Protein AF-A0A2S5KJZ4-F1 (afdb_monomer_lite)

Sequence (163 aa):
MDFPRLHTASTARRSKRLGALLSGGLLAAGCTLVQADDGAAPQCQAQITTLMSLPVLDGTETFEPRLYHPSPDLVYAQYSVELGDTLLEVSIDPQNNTLTRWTLEAGEEEDVRHYQLSCDENGRFSGDGVEGMAVDGGLLLYEAKAGDDSIPDDLALFYSKDH

Foldseek 3Di:
DDDDDDDDDDDDDDDDDDDDDDDDDDPDPPDPPPPDDDDDDPQFDDDDDQLQVFWEDEAPDTDHPVVWAFDLPPDQFKWWYDQPQKIKIWGADPVQQKIKIWIDHVPDDIDIDIFRWGAHSRQWIDTVQKTKTHTVQFIWIQGCCPVDPSDDNRHIYTTGTDD

pLDDT: mean 75.54, std 19.79, range [36.47, 95.38]

Structure (mmCIF, N/CA/C/O backbone):
data_AF-A0A2S5KJZ4-F1
#
_entry.id   AF-A0A2S5KJZ4-F1
#
loop_
_atom_site.group_PDB
_atom_site.id
_atom_site.type_symbol
_atom_site.label_atom_id
_atom_site.label_alt_id
_atom_site.label_comp_id
_atom_site.label_asym_id
_atom_site.label_entity_id
_atom_site.label_seq_id
_atom_site.pdbx_PDB_ins_code
_atom_site.Cartn_x
_atom_site.Cartn_y
_atom_site.Cartn_z
_atom_site.occupancy
_atom_site.B_iso_or_equiv
_atom_site.auth_seq_id
_atom_site.auth_comp_id
_atom_site.auth_asym_id
_atom_site.auth_atom_id
_atom_site.pdbx_PDB_model_num
ATOM 1 N N . MET A 1 1 ? 11.221 43.835 -46.942 1.00 44.38 1 MET A N 1
ATOM 2 C CA . MET A 1 1 ? 11.881 44.323 -45.716 1.00 44.38 1 MET A CA 1
ATOM 3 C C . MET A 1 1 ? 13.161 43.532 -45.596 1.00 44.38 1 MET A C 1
ATOM 5 O O . MET A 1 1 ? 13.101 42.312 -45.589 1.00 44.38 1 MET A O 1
ATOM 9 N N . ASP A 1 2 ? 14.273 44.244 -45.686 1.00 50.19 2 ASP A N 1
ATOM 10 C CA . ASP A 1 2 ? 15.641 43.739 -45.803 1.00 50.19 2 ASP A CA 1
ATOM 11 C C . ASP A 1 2 ? 16.400 43.986 -44.486 1.00 50.19 2 ASP A C 1
ATOM 13 O O . ASP A 1 2 ? 15.914 44.775 -43.673 1.00 50.19 2 ASP A O 1
ATOM 17 N N . PHE A 1 3 ? 17.595 43.388 -44.361 1.00 37.03 3 PHE A N 1
ATOM 18 C CA . PHE A 1 3 ? 18.608 43.462 -43.277 1.00 37.03 3 PHE A CA 1
ATOM 19 C C . PHE A 1 3 ? 18.643 42.301 -42.241 1.00 37.03 3 PHE A C 1
ATOM 21 O O . PHE A 1 3 ? 17.612 41.724 -41.911 1.00 37.03 3 PHE A O 1
ATOM 28 N N . PRO A 1 4 ? 19.833 41.922 -41.707 1.00 53.84 4 PRO A N 1
ATOM 29 C CA . PRO A 1 4 ? 20.811 41.070 -42.398 1.00 53.84 4 PRO A CA 1
ATOM 30 C C . PRO A 1 4 ? 21.467 40.006 -41.473 1.00 53.84 4 PRO A C 1
ATOM 32 O O . PRO A 1 4 ? 21.292 39.982 -40.256 1.00 53.84 4 PRO A O 1
ATOM 35 N N . ARG A 1 5 ? 22.310 39.145 -42.061 1.00 52.03 5 ARG A N 1
ATOM 36 C CA . ARG A 1 5 ? 23.299 38.311 -41.351 1.00 52.03 5 ARG A CA 1
ATOM 37 C C . ARG A 1 5 ? 24.364 39.176 -40.664 1.00 52.03 5 ARG A C 1
ATOM 39 O O . ARG A 1 5 ? 24.844 40.131 -41.271 1.00 52.03 5 ARG A O 1
ATOM 46 N N . LEU A 1 6 ? 24.835 38.760 -39.486 1.00 47.19 6 LEU A N 1
ATOM 47 C CA . LEU A 1 6 ? 26.090 39.246 -38.903 1.00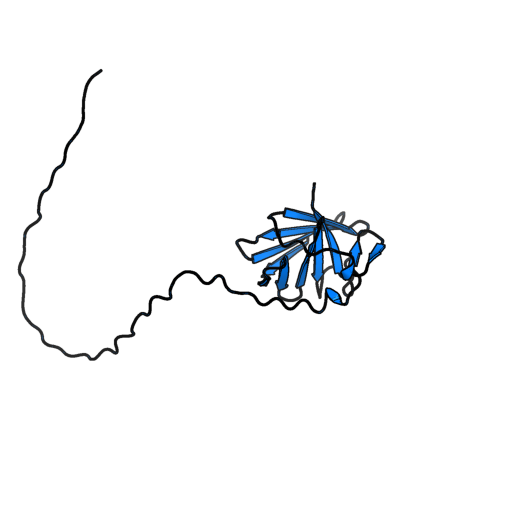 47.19 6 LEU A CA 1
ATOM 48 C C . LEU A 1 6 ? 27.047 38.094 -38.583 1.00 47.19 6 LEU A C 1
ATOM 50 O O . LEU A 1 6 ? 26.721 37.135 -37.890 1.00 47.19 6 LEU A O 1
ATOM 54 N N . HIS A 1 7 ? 28.235 38.242 -39.162 1.00 41.22 7 HIS A N 1
ATOM 55 C CA . HIS A 1 7 ? 29.440 37.449 -39.003 1.00 41.22 7 HIS A CA 1
ATOM 56 C C . HIS A 1 7 ? 30.204 37.823 -37.719 1.00 41.22 7 HIS A C 1
ATOM 58 O O . HIS A 1 7 ? 30.206 38.973 -37.295 1.00 41.22 7 HIS A O 1
ATOM 64 N N . THR A 1 8 ? 30.894 36.815 -37.180 1.00 50.47 8 THR A N 1
ATOM 65 C CA . THR A 1 8 ? 32.180 36.807 -36.451 1.00 50.47 8 THR A CA 1
ATOM 66 C C . THR A 1 8 ? 32.825 38.134 -36.023 1.00 50.47 8 THR A C 1
ATOM 68 O O . THR A 1 8 ? 33.144 38.971 -36.864 1.00 50.47 8 THR A O 1
ATOM 71 N N . ALA A 1 9 ? 33.280 38.192 -34.764 1.00 42.19 9 ALA A N 1
ATOM 72 C CA . ALA A 1 9 ? 34.480 38.945 -34.399 1.00 42.19 9 ALA A CA 1
ATOM 73 C C . ALA A 1 9 ? 35.262 38.264 -33.261 1.00 42.19 9 ALA A C 1
ATOM 75 O O . ALA A 1 9 ? 34.811 38.155 -32.125 1.00 42.19 9 ALA A O 1
ATOM 76 N N . SER A 1 10 ? 36.471 37.832 -33.616 1.00 45.41 10 SER A N 1
ATOM 77 C CA . SER A 1 10 ? 37.620 37.632 -32.736 1.00 45.41 10 SER A CA 1
ATOM 78 C C . SER A 1 10 ? 38.071 38.975 -32.151 1.00 45.41 10 SER A C 1
ATOM 80 O O . SER A 1 10 ? 38.047 39.978 -32.862 1.00 45.41 10 SER A O 1
ATOM 82 N N . THR A 1 11 ? 38.544 39.012 -30.901 1.00 44.31 11 THR A N 1
ATOM 83 C CA . THR A 1 11 ? 39.763 39.768 -30.553 1.00 44.31 11 THR A CA 1
ATOM 84 C C . THR A 1 11 ? 40.282 39.440 -29.155 1.00 44.31 11 THR A C 1
ATOM 86 O O . THR A 1 11 ? 39.554 39.330 -28.173 1.00 44.31 11 THR A O 1
ATOM 89 N N . ALA A 1 12 ? 41.603 39.303 -29.115 1.00 46.94 12 ALA A N 1
ATOM 90 C CA . ALA A 1 12 ? 42.453 39.030 -27.975 1.00 46.94 12 ALA A CA 1
ATOM 91 C C . ALA A 1 12 ? 42.358 40.068 -26.844 1.00 46.94 12 ALA A C 1
ATOM 93 O O . ALA A 1 12 ? 42.230 41.269 -27.087 1.00 46.94 12 ALA A O 1
ATOM 94 N N . ARG A 1 13 ? 42.611 39.619 -25.606 1.00 46.72 13 ARG A N 1
ATOM 95 C CA . ARG A 1 13 ? 43.180 40.477 -24.558 1.00 46.72 13 ARG A CA 1
ATOM 96 C C . ARG A 1 13 ? 44.565 39.993 -24.155 1.00 46.72 13 ARG A C 1
ATOM 98 O O . ARG A 1 13 ? 44.817 38.819 -23.918 1.00 46.72 13 ARG A O 1
ATOM 105 N N . ARG A 1 14 ? 45.457 40.974 -24.140 1.00 47.62 14 ARG A N 1
ATOM 106 C CA . ARG A 1 14 ? 46.887 40.932 -23.860 1.00 47.62 14 ARG A CA 1
ATOM 107 C C . ARG A 1 14 ? 47.111 41.364 -22.406 1.00 47.62 14 ARG A C 1
ATOM 109 O O . ARG A 1 14 ? 46.329 42.157 -21.888 1.00 47.62 14 ARG A O 1
ATOM 116 N N . SER A 1 15 ? 48.292 41.022 -21.882 1.00 40.19 15 SER A N 1
ATOM 117 C CA . SER A 1 15 ? 48.957 41.639 -20.714 1.00 40.19 15 SER A CA 1
ATOM 118 C C . SER A 1 15 ? 48.501 41.088 -19.349 1.00 40.19 15 SER A C 1
ATOM 120 O O . SER A 1 15 ? 47.314 40.949 -19.115 1.00 40.19 15 SER A O 1
ATOM 122 N N . LYS A 1 16 ? 49.364 40.748 -18.384 1.00 46.31 16 LYS A N 1
ATOM 123 C CA . LYS A 1 16 ? 50.721 41.216 -18.057 1.00 46.31 16 LYS A CA 1
ATOM 124 C C . LYS A 1 16 ? 51.534 40.086 -17.405 1.00 46.31 16 LYS A C 1
ATOM 126 O O . LYS A 1 16 ? 50.984 39.259 -16.691 1.00 46.31 16 LYS A O 1
ATOM 131 N N . ARG A 1 17 ? 52.857 40.116 -17.601 1.00 59.25 17 ARG A N 1
ATOM 132 C CA . ARG A 1 17 ? 53.841 39.390 -16.782 1.00 59.25 17 ARG A CA 1
ATOM 133 C C . ARG A 1 17 ? 54.050 40.127 -15.452 1.00 59.25 17 ARG A C 1
ATOM 135 O O . ARG A 1 17 ? 54.397 41.301 -15.482 1.00 59.25 17 ARG A O 1
ATOM 142 N N . LEU A 1 18 ? 53.891 39.424 -14.337 1.00 47.81 18 LEU A N 1
ATOM 143 C CA . LEU A 1 18 ? 54.393 39.682 -12.976 1.00 47.81 18 LEU A CA 1
ATOM 144 C C . LEU A 1 18 ? 54.156 38.352 -12.240 1.00 47.81 18 LEU A C 1
ATOM 146 O O . LEU A 1 18 ? 53.075 37.804 -12.373 1.00 47.81 18 LEU A O 1
ATOM 150 N N . GLY A 1 19 ? 55.050 37.718 -11.501 1.00 36.47 19 GLY A N 1
ATOM 151 C CA . GLY A 1 19 ? 56.401 37.985 -11.048 1.00 36.47 19 GLY A CA 1
ATOM 152 C C . GLY A 1 19 ? 56.787 36.796 -10.149 1.00 36.47 19 GLY A C 1
ATOM 153 O O . GLY A 1 19 ? 55.910 36.109 -9.643 1.00 36.47 19 GLY A O 1
ATOM 154 N N . ALA A 1 20 ? 58.092 36.558 -10.028 1.00 41.31 20 ALA A N 1
ATOM 155 C CA . ALA A 1 20 ? 58.794 35.869 -8.940 1.00 41.31 20 ALA A CA 1
ATOM 156 C C . ALA A 1 20 ? 58.189 34.592 -8.303 1.00 41.31 20 ALA A C 1
ATOM 158 O O . ALA A 1 20 ? 57.236 34.626 -7.535 1.00 41.31 20 ALA A O 1
ATOM 159 N N . LEU A 1 21 ? 58.894 33.480 -8.554 1.00 50.53 21 LEU A N 1
ATOM 160 C CA . LEU A 1 21 ? 59.491 32.586 -7.548 1.00 50.53 21 LEU A CA 1
ATOM 161 C C . LEU A 1 21 ? 58.983 32.751 -6.111 1.00 50.53 21 LEU A C 1
ATOM 163 O O . LEU A 1 21 ? 59.282 33.762 -5.488 1.00 50.53 21 LEU A O 1
ATOM 167 N N . LEU A 1 22 ? 58.419 31.678 -5.556 1.00 42.28 22 LEU A N 1
ATOM 168 C CA . LEU A 1 22 ? 58.726 31.226 -4.200 1.00 42.28 22 LEU A CA 1
ATOM 169 C C . LEU A 1 22 ? 58.501 29.714 -4.132 1.00 42.28 22 LEU A C 1
ATOM 171 O O . LEU A 1 22 ? 57.382 29.211 -4.080 1.00 42.28 22 LEU A O 1
ATOM 175 N N . SER A 1 23 ? 59.621 29.001 -4.174 1.00 51.81 23 SER A N 1
ATOM 176 C CA . SER A 1 23 ? 59.761 27.622 -3.741 1.00 51.81 23 SER A CA 1
ATOM 177 C C . SER A 1 23 ? 59.392 27.557 -2.258 1.00 51.81 23 SER A C 1
ATOM 179 O O . SER A 1 23 ? 60.117 28.081 -1.415 1.00 51.81 23 SER A O 1
ATOM 181 N N . GLY A 1 24 ? 58.257 26.947 -1.941 1.00 37.41 24 GLY A N 1
ATOM 182 C CA . GLY A 1 24 ? 57.793 26.745 -0.575 1.00 37.41 24 GLY A CA 1
ATOM 183 C C . GLY A 1 24 ? 57.040 25.431 -0.523 1.00 37.41 24 GLY A C 1
ATOM 184 O O . GLY A 1 24 ? 55.981 25.300 -1.127 1.00 37.41 24 GLY A O 1
ATOM 185 N N . GLY A 1 25 ? 57.647 24.435 0.116 1.00 40.19 25 GLY A N 1
ATOM 186 C CA . GLY A 1 25 ? 57.074 23.108 0.236 1.00 40.19 25 GLY A CA 1
ATOM 187 C C . GLY A 1 25 ? 55.766 23.111 1.019 1.00 40.19 25 GLY A C 1
ATOM 188 O O . GLY A 1 25 ? 55.615 23.828 2.001 1.00 40.19 25 GLY A O 1
ATOM 189 N N . LEU A 1 26 ? 54.865 22.231 0.607 1.00 40.94 26 LEU A N 1
ATOM 190 C CA . LEU A 1 26 ? 54.018 21.469 1.508 1.00 40.94 26 LEU A CA 1
ATOM 191 C C . LEU A 1 26 ? 53.595 20.225 0.725 1.00 40.94 26 LEU A C 1
ATOM 193 O O . LEU A 1 26 ? 52.887 20.325 -0.275 1.00 40.94 26 LEU A O 1
ATOM 197 N N . LEU A 1 27 ? 54.074 19.055 1.148 1.00 45.12 27 LEU A N 1
ATOM 198 C CA . LEU A 1 27 ? 53.504 17.767 0.758 1.00 45.12 27 LEU A CA 1
ATOM 199 C C . LEU A 1 27 ? 52.107 17.691 1.387 1.00 45.12 27 LEU A C 1
ATOM 201 O O . LEU A 1 27 ? 51.909 17.063 2.422 1.00 45.12 27 LEU A O 1
ATOM 205 N N . ALA A 1 28 ? 51.150 18.409 0.805 1.00 41.69 28 ALA A N 1
ATOM 206 C CA . ALA A 1 28 ? 49.747 18.168 1.062 1.00 41.69 28 ALA A CA 1
ATOM 207 C C . ALA A 1 28 ? 49.406 16.869 0.336 1.00 41.69 28 ALA A C 1
ATOM 209 O O . ALA A 1 28 ? 49.540 16.779 -0.885 1.00 41.69 28 ALA A O 1
ATOM 210 N N . ALA A 1 29 ? 49.041 15.857 1.120 1.00 52.38 29 ALA A N 1
ATOM 211 C CA . ALA A 1 29 ? 48.446 14.622 0.654 1.00 52.38 29 ALA A CA 1
ATOM 212 C C . ALA A 1 29 ? 47.335 14.959 -0.349 1.00 52.38 29 ALA A C 1
ATOM 214 O O . ALA A 1 29 ? 46.260 15.429 0.021 1.00 52.38 29 ALA A O 1
ATOM 215 N N . GLY A 1 30 ? 47.638 14.789 -1.635 1.00 36.59 30 GLY A N 1
ATOM 216 C CA . GLY A 1 30 ? 46.660 14.922 -2.695 1.00 36.59 30 GLY A CA 1
ATOM 217 C C . GLY A 1 30 ? 45.711 13.743 -2.589 1.00 36.59 30 GLY A C 1
ATOM 218 O O . GLY A 1 30 ? 46.031 12.656 -3.065 1.00 36.59 30 GLY A O 1
ATOM 219 N N . CYS A 1 31 ? 44.562 13.957 -1.947 1.00 40.62 31 CYS A N 1
ATOM 220 C CA . CYS A 1 31 ? 43.391 13.123 -2.153 1.00 40.62 31 CYS A CA 1
ATOM 221 C C . CYS A 1 31 ? 43.151 13.045 -3.661 1.00 40.62 31 CYS A C 1
ATOM 223 O O . CYS A 1 31 ? 42.862 14.047 -4.316 1.00 40.62 31 CYS A O 1
ATOM 225 N N . THR A 1 32 ? 43.315 11.854 -4.218 1.00 46.22 32 THR A N 1
ATOM 226 C CA . THR A 1 32 ? 42.831 11.534 -5.552 1.00 46.22 32 THR A CA 1
ATOM 227 C C . THR A 1 32 ? 41.309 11.588 -5.470 1.00 46.22 32 THR A C 1
ATOM 229 O O . THR A 1 32 ? 40.682 10.723 -4.866 1.00 46.22 32 THR A O 1
ATOM 232 N N . LEU A 1 33 ? 40.715 12.650 -6.017 1.00 44.59 33 LEU A N 1
ATOM 233 C CA . LEU A 1 33 ? 39.296 12.678 -6.352 1.00 44.59 33 LEU A CA 1
ATOM 234 C C . LEU A 1 33 ? 39.082 11.613 -7.429 1.00 44.59 33 LEU A C 1
ATOM 236 O O . LEU A 1 33 ? 39.318 11.852 -8.611 1.00 44.59 33 LEU A O 1
ATOM 240 N N . VAL A 1 34 ? 38.701 10.414 -6.999 1.00 48.03 34 VAL A N 1
ATOM 241 C CA . VAL A 1 34 ? 38.093 9.430 -7.887 1.00 48.03 34 VAL A CA 1
ATOM 242 C C . VAL A 1 34 ? 36.721 10.003 -8.225 1.00 48.03 34 VAL A C 1
ATOM 244 O O . VAL A 1 34 ? 35.858 10.094 -7.354 1.00 48.03 34 VAL A O 1
ATOM 247 N N . GLN A 1 35 ? 36.547 10.471 -9.465 1.00 44.69 35 GLN A N 1
ATOM 248 C CA . GLN A 1 35 ? 35.212 10.646 -10.028 1.00 44.69 35 GLN A CA 1
ATOM 249 C C . GLN A 1 35 ? 34.518 9.289 -9.914 1.00 44.69 35 GLN A C 1
ATOM 251 O O . GLN A 1 35 ? 34.962 8.321 -10.529 1.00 44.69 35 GLN A O 1
ATOM 256 N N . ALA A 1 36 ? 33.493 9.216 -9.066 1.00 48.62 36 ALA A N 1
ATOM 257 C CA . ALA A 1 36 ? 32.562 8.107 -9.087 1.00 48.62 36 ALA A CA 1
ATOM 258 C C . ALA A 1 36 ? 31.877 8.134 -10.455 1.00 48.62 36 ALA A C 1
ATOM 260 O O . ALA A 1 36 ? 31.308 9.154 -10.844 1.00 48.62 36 ALA A O 1
ATOM 261 N N . ASP A 1 37 ? 32.063 7.043 -11.186 1.00 46.75 37 ASP A N 1
ATOM 262 C CA . ASP A 1 37 ? 31.465 6.780 -12.483 1.00 46.75 37 ASP A CA 1
ATOM 263 C C . ASP A 1 37 ? 29.936 6.834 -12.366 1.00 46.75 37 ASP A C 1
ATOM 265 O O . ASP A 1 37 ? 29.353 6.347 -11.390 1.00 46.75 37 ASP A O 1
ATOM 269 N N . ASP A 1 38 ? 29.312 7.454 -13.361 1.00 54.44 38 ASP A N 1
ATOM 270 C CA . ASP A 1 38 ? 27.869 7.483 -13.542 1.00 54.44 38 ASP A CA 1
ATOM 271 C C . ASP A 1 38 ? 27.344 6.056 -13.783 1.00 54.44 38 ASP A C 1
ATOM 273 O O . ASP A 1 38 ? 27.920 5.283 -14.548 1.00 54.44 38 ASP A O 1
ATOM 277 N N . GLY A 1 39 ? 26.174 5.735 -13.222 1.00 50.19 39 GLY A N 1
ATOM 278 C CA . GLY A 1 39 ? 25.264 4.805 -13.902 1.00 50.19 39 GLY A CA 1
ATOM 279 C C . GLY A 1 39 ? 25.045 3.415 -13.308 1.00 50.19 39 GLY A C 1
ATOM 280 O O . GLY A 1 39 ? 24.654 2.516 -14.049 1.00 50.19 39 GLY A O 1
ATOM 281 N N . ALA A 1 40 ? 25.189 3.217 -11.999 1.00 48.66 40 ALA A N 1
ATOM 282 C CA . ALA A 1 40 ? 24.493 2.112 -11.339 1.00 48.66 40 ALA A CA 1
ATOM 283 C C . ALA A 1 40 ? 23.269 2.673 -10.610 1.00 48.66 40 ALA A C 1
ATOM 285 O O . ALA A 1 40 ? 23.406 3.292 -9.554 1.00 48.66 40 ALA A O 1
ATOM 286 N N . ALA A 1 41 ? 22.072 2.470 -11.174 1.00 47.09 41 ALA A N 1
ATOM 287 C CA . ALA A 1 41 ? 20.853 2.562 -10.376 1.00 47.09 41 ALA A CA 1
ATOM 288 C C . ALA A 1 41 ? 21.056 1.666 -9.141 1.00 47.09 41 ALA A C 1
ATOM 290 O O . ALA A 1 41 ? 21.565 0.550 -9.309 1.00 47.09 41 ALA A O 1
ATOM 291 N N . PRO A 1 42 ? 20.753 2.132 -7.916 1.00 43.97 42 PRO A N 1
ATOM 292 C CA . PRO A 1 42 ? 20.868 1.283 -6.742 1.00 43.97 42 PRO A CA 1
ATOM 293 C C . PRO A 1 42 ? 20.053 0.013 -6.998 1.00 43.97 42 PRO A C 1
ATOM 295 O O . PRO A 1 42 ? 18.836 0.065 -7.149 1.00 43.97 42 PRO A O 1
ATOM 298 N N . GLN A 1 43 ? 20.742 -1.124 -7.115 1.00 46.88 43 GLN A N 1
ATOM 299 C CA . GLN A 1 43 ? 20.099 -2.429 -7.167 1.00 46.88 43 GLN A CA 1
ATOM 300 C C . GLN A 1 43 ? 19.580 -2.715 -5.762 1.00 46.88 43 GLN A C 1
ATOM 302 O O . GLN A 1 43 ? 20.290 -3.225 -4.895 1.00 46.88 43 GLN A O 1
ATOM 307 N N . CYS A 1 44 ? 18.350 -2.281 -5.531 1.00 43.41 44 CYS A N 1
ATOM 308 C CA . CYS A 1 44 ? 17.583 -2.548 -4.334 1.00 43.41 44 CYS A CA 1
ATOM 309 C C . CYS A 1 44 ? 17.235 -4.045 -4.299 1.00 43.41 44 CYS A C 1
ATOM 311 O O . CYS A 1 44 ? 16.614 -4.585 -5.209 1.00 43.41 44 CYS A O 1
ATOM 313 N N . GLN A 1 45 ? 17.675 -4.740 -3.251 1.00 55.75 45 GLN A N 1
ATOM 314 C CA . GLN A 1 45 ? 17.287 -6.125 -2.991 1.00 55.75 45 GLN A CA 1
ATOM 315 C C . GLN A 1 45 ? 16.053 -6.111 -2.087 1.00 55.75 45 GLN A C 1
ATOM 317 O O . GLN A 1 45 ? 16.188 -6.008 -0.869 1.00 55.75 45 GLN A O 1
ATOM 322 N N . ALA A 1 46 ? 14.855 -6.187 -2.667 1.00 63.69 46 ALA A N 1
ATOM 323 C CA . ALA A 1 46 ? 13.635 -6.372 -1.888 1.00 63.69 46 ALA A CA 1
ATOM 324 C C . ALA A 1 46 ? 13.488 -7.855 -1.502 1.00 63.69 46 ALA A C 1
ATOM 326 O O . ALA A 1 46 ? 13.531 -8.742 -2.355 1.00 63.69 46 ALA A O 1
ATOM 327 N N . GLN A 1 47 ? 13.307 -8.140 -0.212 1.00 66.06 47 GLN A N 1
ATOM 328 C CA . GLN A 1 47 ? 12.905 -9.465 0.263 1.00 66.06 47 GLN A CA 1
ATOM 329 C C . GLN A 1 47 ? 11.462 -9.383 0.745 1.00 66.06 47 GLN A C 1
ATOM 331 O O . GLN A 1 47 ? 11.200 -8.919 1.847 1.00 66.06 47 GLN A O 1
ATOM 336 N N . ILE A 1 48 ? 10.528 -9.842 -0.086 1.00 70.38 48 ILE A N 1
ATOM 337 C CA . ILE A 1 48 ? 9.117 -9.934 0.293 1.00 70.38 48 ILE A CA 1
ATOM 338 C C . ILE A 1 48 ? 8.877 -11.294 0.933 1.00 70.38 48 ILE A C 1
ATOM 340 O O . ILE A 1 48 ? 8.775 -12.308 0.233 1.00 70.38 48 ILE A O 1
ATOM 344 N N . THR A 1 49 ? 8.816 -11.320 2.260 1.00 78.69 49 THR A N 1
ATOM 345 C CA . THR A 1 49 ? 8.591 -12.559 3.019 1.00 78.69 49 THR A CA 1
ATOM 346 C C . THR A 1 49 ? 7.236 -12.561 3.700 1.00 78.69 49 THR A C 1
ATOM 348 O O . THR A 1 49 ? 6.549 -13.583 3.660 1.00 78.69 49 THR A O 1
ATOM 351 N N . THR A 1 50 ? 6.816 -11.419 4.239 1.00 83.62 50 THR A N 1
ATOM 352 C CA . THR A 1 50 ? 5.584 -11.304 5.014 1.00 83.62 50 THR A CA 1
ATOM 353 C C . THR A 1 50 ? 4.373 -11.321 4.094 1.00 83.62 50 THR A C 1
ATOM 355 O O . THR A 1 50 ? 3.498 -12.172 4.261 1.00 83.62 50 THR A O 1
ATOM 358 N N . LEU A 1 51 ? 4.376 -10.494 3.041 1.00 85.00 51 LEU A N 1
ATOM 359 C CA . LEU A 1 51 ? 3.264 -10.400 2.082 1.00 85.00 51 LEU A CA 1
ATOM 360 C C . LEU A 1 51 ? 2.903 -11.763 1.469 1.00 85.00 51 LEU A C 1
ATOM 362 O O . LEU A 1 51 ? 1.738 -12.087 1.295 1.00 85.00 51 LEU A O 1
ATOM 366 N N . MET A 1 52 ? 3.907 -12.596 1.172 1.00 85.44 52 MET A N 1
ATOM 367 C CA . MET A 1 52 ? 3.702 -13.913 0.552 1.00 85.44 52 MET A CA 1
ATOM 368 C C . MET A 1 52 ? 3.142 -14.971 1.515 1.00 85.44 52 MET A C 1
ATOM 370 O O . MET A 1 52 ? 2.808 -16.075 1.076 1.00 85.44 52 MET A O 1
ATOM 374 N N . SER A 1 53 ? 3.097 -14.665 2.813 1.00 87.38 53 SER A N 1
ATOM 375 C CA . SER A 1 53 ? 2.647 -15.568 3.876 1.00 87.38 53 SER A CA 1
ATOM 376 C C . SER A 1 53 ? 1.281 -15.206 4.458 1.00 87.38 53 SER A C 1
ATOM 378 O O . SER A 1 53 ? 0.689 -16.039 5.144 1.00 87.38 53 SER A O 1
ATOM 380 N N . LEU A 1 54 ? 0.782 -14.002 4.174 1.00 88.88 54 LEU A N 1
ATOM 381 C CA . LEU A 1 54 ? -0.488 -13.498 4.686 1.00 88.88 54 LEU A CA 1
ATOM 382 C C . LEU A 1 54 ? -1.612 -13.675 3.659 1.00 88.88 54 LEU A C 1
ATOM 384 O O . LEU A 1 54 ? -1.341 -13.683 2.459 1.00 88.88 54 LEU A O 1
ATOM 388 N N . PRO A 1 55 ? -2.876 -13.805 4.093 1.00 90.62 55 PRO A N 1
ATOM 389 C CA . PRO A 1 55 ? -4.008 -13.660 3.190 1.00 90.62 55 PRO A CA 1
ATOM 390 C C . PRO A 1 55 ? -4.075 -12.229 2.643 1.00 90.62 55 PRO A C 1
ATOM 392 O O . PRO A 1 55 ? -3.708 -11.273 3.328 1.00 90.62 55 PRO A O 1
ATOM 395 N N . VAL A 1 56 ? -4.594 -12.095 1.427 1.00 92.44 56 VAL A N 1
ATOM 396 C CA . VAL A 1 56 ? -4.925 -10.812 0.802 1.00 92.44 56 VAL A CA 1
ATOM 397 C C . VAL A 1 56 ? -6.418 -10.572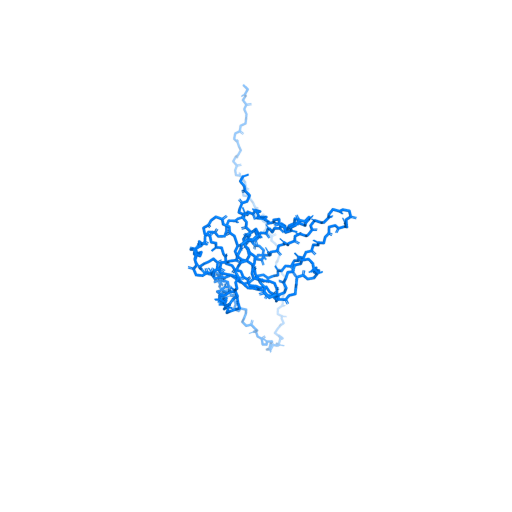 0.953 1.00 92.44 56 VAL A C 1
ATOM 399 O O . VAL A 1 56 ? -7.200 -11.422 0.542 1.00 92.44 56 VAL A O 1
ATOM 402 N N . LEU A 1 57 ? -6.816 -9.436 1.512 1.00 91.69 57 LEU A N 1
ATOM 403 C CA . LEU A 1 57 ? -8.183 -8.937 1.486 1.00 91.69 57 LEU A CA 1
ATOM 404 C C . LEU A 1 57 ? -8.417 -8.165 0.182 1.00 91.69 57 LEU A C 1
ATOM 406 O O . LEU A 1 57 ? -7.702 -7.211 -0.122 1.00 91.69 57 LEU A O 1
ATOM 410 N N . ASP A 1 58 ? -9.425 -8.589 -0.565 1.00 89.50 58 ASP A N 1
ATOM 411 C CA . ASP A 1 58 ? -9.876 -7.983 -1.814 1.00 89.50 58 ASP A CA 1
ATOM 412 C C . ASP A 1 58 ? -11.367 -7.661 -1.660 1.00 89.50 58 ASP A C 1
ATOM 414 O O . ASP A 1 58 ? -12.234 -8.545 -1.674 1.00 89.50 58 ASP A O 1
ATOM 418 N N . GLY A 1 59 ? -11.649 -6.394 -1.348 1.00 85.25 59 GLY A N 1
ATOM 419 C CA . GLY A 1 59 ? -12.958 -5.957 -0.869 1.00 85.25 59 GLY A CA 1
ATOM 420 C C . GLY A 1 59 ? -13.366 -6.704 0.405 1.00 85.25 59 GLY A C 1
ATOM 421 O O . GLY A 1 59 ? -12.855 -6.440 1.490 1.00 85.25 59 GLY A O 1
ATOM 422 N N . THR A 1 60 ? -14.301 -7.650 0.280 1.00 84.62 60 THR A N 1
ATOM 423 C CA . THR A 1 60 ? -14.829 -8.439 1.409 1.00 84.62 60 THR A CA 1
ATOM 424 C C . THR A 1 60 ? -14.344 -9.889 1.442 1.00 84.62 60 THR A C 1
ATOM 426 O O . THR A 1 60 ? -14.717 -10.636 2.348 1.00 84.62 60 THR A O 1
ATOM 429 N N . GLU A 1 61 ? -13.577 -10.327 0.444 1.00 88.31 61 GLU A N 1
ATOM 430 C CA . GLU A 1 61 ? -13.114 -11.712 0.316 1.00 88.31 61 GLU A CA 1
ATOM 431 C C . GLU A 1 61 ? -11.612 -11.818 0.587 1.00 88.31 61 GLU A C 1
ATOM 433 O O . GLU A 1 61 ? -10.867 -10.861 0.402 1.00 88.31 61 GLU A O 1
ATOM 438 N N . THR A 1 62 ? -11.157 -12.987 1.050 1.00 91.19 62 THR A N 1
ATOM 439 C CA . THR A 1 62 ? -9.731 -13.238 1.304 1.00 91.19 62 THR A CA 1
ATOM 440 C C . THR A 1 62 ? -9.174 -14.292 0.355 1.00 91.19 62 THR A C 1
ATOM 442 O O . THR A 1 62 ? -9.763 -15.359 0.172 1.00 91.19 62 THR A O 1
ATOM 445 N N . PHE A 1 63 ? -8.014 -14.000 -0.225 1.00 90.75 63 PHE A N 1
ATOM 446 C CA . PHE A 1 63 ? -7.342 -14.817 -1.230 1.00 90.75 63 PHE A CA 1
ATOM 447 C C . PHE A 1 63 ? -5.899 -15.124 -0.833 1.00 90.75 63 PHE A C 1
ATOM 449 O O . PHE A 1 63 ? -5.265 -14.403 -0.064 1.00 90.75 63 PHE A O 1
ATOM 456 N N . GLU A 1 64 ? -5.345 -16.202 -1.384 1.00 89.12 64 GLU A N 1
ATOM 457 C CA . GLU A 1 64 ? -3.913 -16.465 -1.257 1.00 89.12 64 GLU A CA 1
ATOM 458 C C . GLU A 1 64 ? -3.116 -15.538 -2.197 1.00 89.12 64 GLU A C 1
ATOM 460 O O . GLU A 1 64 ? -3.452 -15.456 -3.382 1.00 89.12 64 GLU A O 1
ATOM 465 N N . PRO A 1 65 ? -1.992 -14.936 -1.753 1.00 84.19 65 PRO A N 1
ATOM 466 C CA . PRO A 1 65 ? -1.162 -14.058 -2.588 1.00 84.19 65 PRO A CA 1
ATOM 467 C C . PRO A 1 65 ? -0.712 -14.690 -3.910 1.00 84.19 65 PRO A C 1
ATOM 469 O O . PRO A 1 65 ? -0.494 -14.004 -4.902 1.00 84.19 65 PRO A O 1
ATOM 472 N N . ARG A 1 66 ? -0.574 -16.022 -3.939 1.00 85.44 66 ARG A N 1
ATOM 473 C CA . ARG A 1 66 ? -0.136 -16.795 -5.113 1.00 85.44 66 ARG A CA 1
ATOM 474 C C . ARG A 1 66 ? -1.135 -16.771 -6.271 1.00 85.44 66 ARG A C 1
ATOM 476 O O . ARG A 1 66 ? -0.763 -17.178 -7.368 1.00 85.44 66 ARG A O 1
ATOM 483 N N . LEU A 1 67 ? -2.379 -16.360 -6.022 1.00 87.88 67 LEU A N 1
ATOM 484 C CA . LEU A 1 67 ? -3.412 -16.223 -7.049 1.00 87.88 67 LEU A CA 1
ATOM 485 C C . LEU A 1 67 ? -3.241 -14.947 -7.885 1.00 87.88 67 LEU A C 1
ATOM 487 O O . LEU A 1 67 ? -3.809 -14.862 -8.972 1.00 87.88 67 LEU A O 1
ATOM 491 N N . TYR A 1 68 ? -2.435 -13.993 -7.414 1.00 88.81 68 TYR A N 1
ATOM 492 C CA . TYR A 1 68 ? -2.106 -12.779 -8.149 1.00 88.81 68 TYR A CA 1
ATOM 493 C C . TYR A 1 68 ? -0.850 -12.986 -8.998 1.00 88.81 68 TYR A C 1
ATOM 495 O O . TYR A 1 68 ? 0.159 -13.532 -8.540 1.00 88.81 68 TYR A O 1
ATOM 503 N N . HIS A 1 69 ? -0.896 -12.522 -10.245 1.00 88.81 69 HIS A N 1
ATOM 504 C CA . HIS A 1 69 ? 0.249 -12.571 -11.146 1.00 88.81 69 HIS A CA 1
ATOM 505 C C . HIS A 1 69 ? 1.071 -11.286 -11.007 1.00 88.81 69 HIS A C 1
ATOM 507 O O . HIS A 1 69 ? 0.508 -10.205 -11.187 1.00 88.81 69 HIS A O 1
ATOM 513 N N . PRO A 1 70 ? 2.377 -11.374 -10.690 1.00 86.88 70 PRO A N 1
ATOM 514 C CA . PRO A 1 70 ? 3.240 -10.203 -10.627 1.00 86.88 70 PRO A CA 1
ATOM 515 C C . PRO A 1 70 ? 3.271 -9.470 -11.966 1.00 86.88 70 PRO A C 1
ATOM 517 O O . PRO A 1 70 ? 3.458 -10.094 -13.012 1.00 86.88 70 PRO A O 1
ATOM 520 N N . SER A 1 71 ? 3.150 -8.149 -11.908 1.00 85.19 71 SER A N 1
ATOM 521 C CA . SER A 1 71 ? 3.304 -7.266 -13.057 1.00 85.19 71 SER A CA 1
ATOM 522 C C . SER A 1 71 ? 4.491 -6.339 -12.793 1.00 85.19 71 SER A C 1
ATOM 524 O O . SER A 1 71 ? 4.474 -5.608 -11.804 1.00 85.19 71 SER A O 1
ATOM 526 N N . PRO A 1 72 ? 5.544 -6.357 -13.632 1.00 72.12 72 PRO A N 1
ATOM 527 C CA . PRO A 1 72 ? 6.730 -5.526 -13.415 1.00 72.12 72 PRO A CA 1
ATOM 528 C C . PRO A 1 72 ? 6.447 -4.030 -13.618 1.00 72.12 72 PRO A C 1
ATOM 530 O O . PRO A 1 72 ? 7.254 -3.186 -13.226 1.00 72.12 72 PRO A O 1
ATOM 533 N N . ASP A 1 73 ? 5.303 -3.691 -14.211 1.00 67.88 73 ASP A N 1
ATOM 534 C CA . ASP A 1 73 ? 4.926 -2.322 -14.523 1.00 67.88 73 ASP A CA 1
ATOM 535 C C . ASP A 1 73 ? 4.342 -1.624 -13.284 1.00 67.88 73 ASP A C 1
ATOM 537 O O . ASP A 1 73 ? 3.132 -1.430 -13.152 1.00 67.88 73 ASP A O 1
ATOM 541 N N . LEU A 1 74 ? 5.227 -1.182 -12.386 1.00 64.06 74 LEU A N 1
ATOM 542 C CA . LEU A 1 74 ? 4.925 -0.126 -11.416 1.00 64.06 74 LEU A CA 1
ATOM 543 C C . LEU A 1 74 ? 4.750 1.196 -12.173 1.00 64.06 74 LEU A C 1
ATOM 545 O O . LEU A 1 74 ? 5.672 1.998 -12.324 1.00 64.06 74 LEU A O 1
ATOM 549 N N . VAL A 1 75 ? 3.555 1.403 -12.716 1.00 63.44 75 VAL A N 1
ATOM 550 C CA . VAL A 1 75 ? 3.198 2.660 -13.375 1.00 63.44 75 VAL A CA 1
ATOM 551 C C . VAL A 1 75 ? 2.886 3.699 -12.298 1.00 63.44 75 VAL A C 1
ATOM 553 O O . VAL A 1 75 ? 2.272 3.357 -11.290 1.00 63.44 75 VAL A O 1
ATOM 556 N N . TYR A 1 76 ? 3.263 4.964 -12.532 1.00 65.81 76 TYR A N 1
ATOM 557 C CA . TYR A 1 76 ? 2.670 6.110 -11.831 1.00 65.81 76 TYR A CA 1
ATOM 558 C C . TYR A 1 76 ? 1.148 5.982 -11.931 1.00 65.81 76 TYR A C 1
ATOM 560 O O . TYR A 1 76 ? 0.561 6.205 -12.993 1.00 65.81 76 TYR A O 1
ATOM 568 N N . ALA A 1 77 ? 0.533 5.532 -10.854 1.00 72.94 77 ALA A N 1
ATOM 569 C CA . ALA A 1 77 ? -0.872 5.205 -10.808 1.00 72.94 77 ALA A CA 1
ATOM 570 C C . ALA A 1 77 ? -1.359 5.396 -9.380 1.00 72.94 77 ALA A C 1
ATOM 572 O O . ALA A 1 77 ? -0.598 5.256 -8.417 1.00 72.94 77 ALA A O 1
ATOM 573 N N . GLN A 1 78 ? -2.627 5.758 -9.299 1.00 89.56 78 GLN A N 1
ATOM 574 C CA . GLN A 1 78 ? -3.386 5.772 -8.071 1.00 89.56 78 GLN A CA 1
ATOM 575 C C . GLN A 1 78 ? -4.141 4.447 -7.997 1.00 89.56 78 GLN A C 1
ATOM 577 O O . GLN A 1 78 ? -4.580 3.901 -9.019 1.00 89.56 78 GLN A O 1
ATOM 582 N N . TYR A 1 79 ? -4.162 3.885 -6.802 1.00 93.62 79 TYR A N 1
ATOM 583 C CA . TYR A 1 79 ? -4.836 2.641 -6.498 1.00 93.62 79 TYR A CA 1
ATOM 584 C C . TYR A 1 79 ? -5.728 2.874 -5.293 1.00 93.62 79 TYR A C 1
ATOM 586 O O . TYR A 1 79 ? -5.351 3.627 -4.394 1.00 93.62 79 TYR A O 1
ATOM 594 N N . SER A 1 80 ? -6.861 2.192 -5.239 1.00 94.81 80 SER A N 1
ATOM 595 C CA . SER A 1 80 ? -7.811 2.357 -4.149 1.00 94.81 80 SER A CA 1
ATOM 596 C C . SER A 1 80 ? -8.429 1.038 -3.702 1.00 94.81 80 SER A C 1
ATOM 598 O O . SER A 1 80 ? -8.505 0.059 -4.458 1.00 94.81 80 SER A O 1
ATOM 600 N N . VAL A 1 81 ? -8.847 1.010 -2.438 1.00 94.00 81 VAL A N 1
ATOM 601 C CA . VAL A 1 81 ? -9.668 -0.053 -1.853 1.00 94.00 81 VAL A CA 1
ATOM 602 C C . VAL A 1 81 ? -10.631 0.549 -0.834 1.00 94.00 81 VAL A C 1
ATOM 604 O O . VAL A 1 81 ? -10.270 1.446 -0.074 1.00 94.00 81 VAL A O 1
ATOM 607 N N . GLU A 1 82 ? -11.861 0.043 -0.817 1.00 92.75 82 GLU A N 1
ATOM 608 C CA . GLU A 1 82 ? -12.877 0.399 0.173 1.00 92.75 82 GLU A CA 1
ATOM 609 C C . GLU A 1 82 ? -12.969 -0.699 1.240 1.00 92.75 82 GLU A C 1
ATOM 611 O O . GLU A 1 82 ? -13.152 -1.878 0.923 1.00 92.75 82 GLU A O 1
ATOM 616 N N . LEU A 1 83 ? -12.866 -0.305 2.509 1.00 89.56 83 LEU A N 1
ATOM 617 C CA . LEU A 1 83 ? -13.006 -1.163 3.683 1.00 89.56 83 LEU A CA 1
ATOM 618 C C . LEU A 1 83 ? -14.141 -0.629 4.563 1.00 89.56 83 LEU A C 1
ATOM 620 O O . LEU A 1 83 ? -13.943 0.236 5.412 1.00 89.56 83 LEU A O 1
ATOM 624 N N . GLY A 1 84 ? -15.357 -1.139 4.358 1.00 88.62 84 GLY A N 1
ATOM 625 C CA . GLY A 1 84 ? -16.531 -0.621 5.063 1.00 88.62 84 GLY A CA 1
ATOM 626 C C . GLY A 1 84 ? -16.823 0.828 4.662 1.00 88.62 84 GLY A C 1
ATOM 627 O O . GLY A 1 84 ? -17.135 1.074 3.501 1.00 88.62 84 GLY A O 1
ATOM 628 N N . ASP A 1 85 ? -16.716 1.756 5.616 1.00 89.12 85 ASP A N 1
ATOM 629 C CA . ASP A 1 85 ? -16.926 3.199 5.404 1.00 89.12 85 ASP A CA 1
ATOM 630 C C . ASP A 1 85 ? -15.602 3.976 5.206 1.00 89.12 85 ASP A C 1
ATOM 632 O O . ASP A 1 85 ? -15.606 5.208 5.127 1.00 89.12 85 ASP A O 1
ATOM 636 N N . THR A 1 86 ? -14.474 3.261 5.112 1.00 90.81 86 THR A N 1
ATOM 637 C CA . THR A 1 86 ? -13.127 3.823 4.957 1.00 90.81 86 THR A CA 1
ATOM 638 C C . THR A 1 86 ? -12.612 3.593 3.536 1.00 90.81 86 THR A C 1
ATOM 640 O O . THR A 1 86 ? -12.550 2.456 3.064 1.00 90.81 86 THR A O 1
ATOM 643 N N . LEU A 1 87 ? -12.202 4.663 2.853 1.00 93.50 87 LEU A N 1
ATOM 644 C CA . LEU A 1 87 ? -11.504 4.602 1.567 1.00 93.50 87 LEU A CA 1
ATOM 645 C C . LEU A 1 87 ? -9.999 4.731 1.804 1.00 93.50 87 LEU A C 1
ATOM 647 O O . LEU A 1 87 ? -9.540 5.688 2.431 1.00 93.50 87 LEU A O 1
ATOM 651 N N . LEU A 1 88 ? -9.229 3.787 1.273 1.00 94.00 88 LEU A N 1
ATOM 652 C CA . LEU A 1 88 ? -7.774 3.856 1.260 1.00 94.00 88 LEU A CA 1
ATOM 653 C C . LEU A 1 88 ? -7.296 4.115 -0.160 1.00 94.00 88 LEU A C 1
ATOM 655 O O . LEU A 1 88 ? -7.626 3.361 -1.074 1.00 94.00 88 LEU A O 1
ATOM 659 N N . GLU A 1 89 ? -6.466 5.137 -0.328 1.00 95.38 89 GLU A N 1
ATOM 660 C CA . GLU A 1 89 ? -5.821 5.442 -1.602 1.00 95.38 89 GLU A CA 1
ATOM 661 C C . GLU A 1 89 ? -4.309 5.306 -1.475 1.00 95.38 89 GLU A C 1
ATOM 663 O O . GLU A 1 89 ? -3.717 5.655 -0.454 1.00 95.38 89 GLU A O 1
ATOM 668 N N . VAL A 1 90 ? -3.664 4.817 -2.529 1.00 94.69 90 VAL A N 1
ATOM 669 C CA . VAL A 1 90 ? -2.216 4.654 -2.617 1.00 94.69 90 VAL A CA 1
ATOM 670 C C . VAL A 1 90 ? -1.710 5.246 -3.921 1.00 94.69 90 VAL A C 1
ATOM 672 O O . VAL A 1 90 ? -2.238 4.979 -4.996 1.00 94.69 90 VAL A O 1
ATOM 675 N N . SER A 1 91 ? -0.627 6.010 -3.833 1.00 93.06 91 SER A N 1
ATOM 676 C CA . SER A 1 91 ? 0.125 6.507 -4.981 1.00 93.06 91 SER A CA 1
ATOM 677 C C . SER A 1 91 ? 1.585 6.114 -4.843 1.00 93.06 91 SER A C 1
ATOM 679 O O . SER A 1 91 ? 2.187 6.270 -3.778 1.00 93.06 91 SER A O 1
ATOM 681 N N . ILE A 1 92 ? 2.161 5.615 -5.935 1.00 89.44 92 ILE A N 1
ATOM 682 C CA . ILE A 1 92 ? 3.583 5.289 -6.013 1.00 89.44 92 ILE A CA 1
ATOM 683 C C . ILE A 1 92 ? 4.265 6.287 -6.941 1.00 89.44 92 ILE A C 1
ATOM 685 O O . ILE A 1 92 ? 3.915 6.418 -8.115 1.00 89.44 92 ILE A O 1
ATOM 689 N N . ASP A 1 93 ? 5.280 6.950 -6.401 1.00 88.19 93 ASP A N 1
ATOM 690 C CA . ASP A 1 93 ? 6.232 7.773 -7.125 1.00 88.19 93 ASP A CA 1
ATOM 691 C C . ASP A 1 93 ? 7.528 6.968 -7.339 1.00 88.19 93 ASP A C 1
ATOM 693 O O . ASP A 1 93 ? 8.397 6.935 -6.458 1.00 88.19 93 ASP A O 1
ATOM 697 N N . PRO A 1 94 ? 7.698 6.308 -8.499 1.00 80.38 94 PRO A N 1
ATOM 698 C CA . PRO A 1 94 ? 8.911 5.555 -8.805 1.00 80.38 94 PRO A CA 1
ATOM 699 C C . PRO A 1 94 ? 10.144 6.443 -9.029 1.00 80.38 94 PRO A C 1
ATOM 701 O O . PRO A 1 94 ? 11.261 5.937 -8.988 1.00 80.38 94 PRO A O 1
ATOM 704 N N . GLN A 1 95 ? 9.990 7.752 -9.272 1.00 83.75 95 GLN A N 1
ATOM 705 C CA . GLN A 1 95 ? 11.137 8.654 -9.447 1.00 83.75 95 GLN A CA 1
ATOM 706 C C . GLN A 1 95 ? 11.797 8.969 -8.106 1.00 83.75 95 GLN A C 1
ATOM 708 O O . GLN A 1 95 ? 13.023 9.041 -8.019 1.00 83.75 95 GLN A O 1
ATOM 713 N N . ASN A 1 96 ? 10.982 9.117 -7.065 1.00 86.31 96 ASN A N 1
ATOM 714 C CA . ASN A 1 96 ? 11.429 9.397 -5.703 1.00 86.31 96 ASN A CA 1
ATOM 715 C C . ASN A 1 96 ? 11.471 8.140 -4.815 1.00 86.31 96 ASN A C 1
ATOM 717 O O . ASN A 1 96 ? 11.880 8.212 -3.654 1.00 86.31 96 ASN A O 1
ATOM 721 N N . ASN A 1 97 ? 11.089 6.980 -5.362 1.00 87.56 97 ASN A N 1
ATOM 722 C CA . ASN A 1 97 ? 10.902 5.720 -4.640 1.00 87.56 97 ASN A CA 1
ATOM 723 C C . ASN A 1 97 ? 10.018 5.912 -3.403 1.00 87.56 97 ASN A C 1
ATOM 725 O O . ASN A 1 97 ? 10.374 5.488 -2.306 1.00 87.56 97 ASN A O 1
ATOM 729 N N . THR A 1 98 ? 8.898 6.610 -3.556 1.00 91.31 98 THR A N 1
ATOM 730 C CA . THR A 1 98 ? 8.003 6.938 -2.444 1.00 91.31 98 THR A CA 1
ATOM 731 C C . THR A 1 98 ? 6.638 6.315 -2.675 1.00 91.31 98 THR A C 1
ATOM 733 O O . THR A 1 98 ? 6.102 6.394 -3.776 1.00 91.31 98 THR A O 1
ATOM 736 N N . LEU A 1 99 ? 6.062 5.727 -1.631 1.00 93.44 99 LEU A N 1
ATOM 737 C CA . LEU A 1 99 ? 4.643 5.387 -1.580 1.00 93.44 99 LEU A CA 1
ATOM 738 C C . LEU A 1 99 ? 3.957 6.353 -0.627 1.00 93.44 99 LEU A C 1
ATOM 740 O O . LEU A 1 99 ? 4.446 6.579 0.479 1.00 93.44 99 LEU A O 1
ATOM 744 N N . THR A 1 100 ? 2.845 6.926 -1.066 1.00 95.25 100 THR A N 1
ATOM 745 C CA . THR A 1 100 ? 1.957 7.710 -0.209 1.00 95.25 100 THR A CA 1
ATOM 746 C C . THR A 1 100 ? 0.630 6.985 -0.091 1.00 95.25 100 THR A C 1
ATOM 748 O O . THR A 1 100 ? 0.085 6.566 -1.110 1.00 95.25 100 THR A O 1
ATOM 751 N N . ARG A 1 101 ? 0.147 6.820 1.140 1.00 95.12 101 ARG A N 1
ATOM 752 C CA . ARG A 1 101 ? -1.161 6.251 1.457 1.00 95.12 101 ARG A CA 1
ATOM 753 C C . ARG A 1 101 ? -2.016 7.316 2.135 1.00 95.12 101 ARG A C 1
ATOM 755 O O . ARG A 1 101 ? -1.518 7.994 3.033 1.00 95.12 101 ARG A O 1
ATOM 762 N N . TRP A 1 102 ? -3.274 7.412 1.733 1.00 95.12 102 TRP A N 1
ATOM 763 C CA . TRP A 1 102 ? -4.296 8.236 2.372 1.00 95.12 102 TRP A CA 1
ATOM 764 C C . TRP A 1 102 ? -5.368 7.340 2.997 1.00 95.12 102 TRP A C 1
ATOM 766 O O . TRP A 1 102 ? -5.779 6.360 2.372 1.00 95.12 102 TRP A O 1
ATOM 776 N N . THR A 1 103 ? -5.799 7.653 4.222 1.00 94.69 103 THR A N 1
ATOM 777 C CA . THR A 1 103 ? -7.054 7.149 4.801 1.00 94.69 103 THR A CA 1
ATOM 778 C C . THR A 1 103 ? -8.086 8.259 4.719 1.00 94.69 103 THR A C 1
ATOM 780 O O . THR A 1 103 ? -7.857 9.355 5.233 1.00 94.69 103 THR A O 1
ATOM 783 N N . LEU A 1 104 ? -9.241 7.954 4.137 1.00 93.44 104 LEU A N 1
ATOM 784 C CA . LEU A 1 104 ? -10.405 8.822 4.146 1.00 93.44 104 LEU A CA 1
ATOM 785 C C . LEU A 1 104 ? -11.566 8.100 4.840 1.00 93.44 104 LEU A C 1
ATOM 787 O O . LEU A 1 104 ? -12.185 7.209 4.259 1.00 93.44 104 LEU A O 1
ATOM 791 N N . GLU A 1 105 ? -11.873 8.507 6.072 1.00 92.25 105 GLU A N 1
ATOM 792 C CA . GLU A 1 105 ? -13.043 8.043 6.827 1.00 92.25 105 GLU A CA 1
ATOM 793 C C . GLU A 1 105 ? -14.096 9.157 6.948 1.00 92.25 105 GLU A C 1
ATOM 795 O O . GLU A 1 105 ? -13.793 10.349 7.083 1.00 92.25 105 GLU A O 1
ATOM 800 N N . ALA A 1 106 ? -15.373 8.781 6.864 1.00 88.75 106 ALA A N 1
ATOM 801 C CA . ALA A 1 106 ? -16.477 9.731 6.855 1.00 88.75 106 ALA A CA 1
ATOM 802 C C . ALA A 1 106 ? -16.583 10.522 8.173 1.00 88.75 106 ALA A C 1
ATOM 804 O O . ALA A 1 106 ? -17.100 10.042 9.178 1.00 88.75 106 ALA A O 1
ATOM 805 N N . GLY A 1 107 ? -16.198 11.800 8.124 1.00 90.62 107 GLY A N 1
ATOM 806 C CA . GLY A 1 107 ? -16.277 12.709 9.272 1.00 90.62 107 GLY A CA 1
ATOM 807 C C . GLY A 1 107 ? -14.980 12.828 10.070 1.00 90.62 107 GLY A C 1
ATOM 808 O O . GLY A 1 107 ? -14.968 13.575 11.051 1.00 90.62 107 GLY A O 1
ATOM 809 N N . GLU A 1 108 ? -13.911 12.166 9.629 1.00 89.31 108 GLU A N 1
ATOM 810 C CA . GLU A 1 108 ? -12.571 12.288 10.201 1.00 89.31 108 GLU A CA 1
ATOM 811 C C . GLU A 1 108 ? -11.651 13.146 9.315 1.00 89.31 108 GLU A C 1
ATOM 813 O O . GLU A 1 108 ? -11.976 13.469 8.167 1.00 89.31 108 GLU A O 1
ATOM 818 N N . GLU A 1 109 ? -10.525 13.592 9.877 1.00 91.44 109 GLU A N 1
ATOM 819 C CA . GLU A 1 109 ? -9.471 14.235 9.088 1.00 91.44 109 GLU A CA 1
ATOM 820 C C . GLU A 1 109 ? -8.715 13.174 8.280 1.00 91.44 109 GLU A C 1
ATOM 822 O O . GLU A 1 109 ? -8.531 12.050 8.735 1.00 91.44 109 GLU A O 1
ATOM 827 N N . GLU A 1 110 ? -8.266 13.543 7.081 1.00 93.00 110 GLU A N 1
ATOM 828 C CA . GLU A 1 110 ? -7.448 12.670 6.238 1.00 93.00 110 GLU A CA 1
ATOM 829 C C . GLU A 1 110 ? -6.124 12.325 6.943 1.00 93.00 110 GLU A C 1
ATOM 831 O O . GLU A 1 110 ? -5.363 13.224 7.317 1.00 93.00 110 GLU A O 1
ATOM 836 N N . ASP A 1 111 ? -5.832 11.029 7.088 1.00 92.94 111 ASP A N 1
ATOM 837 C CA . ASP A 1 111 ? -4.528 10.540 7.551 1.00 92.94 111 ASP A CA 1
ATOM 838 C C . ASP A 1 111 ? -3.632 10.227 6.353 1.00 92.94 111 ASP A C 1
ATOM 840 O O . ASP A 1 111 ? -4.041 9.536 5.419 1.00 92.94 111 ASP A O 1
ATOM 844 N N . VAL A 1 112 ? -2.392 10.722 6.384 1.00 94.88 112 VAL A N 1
ATOM 845 C CA . VAL A 1 112 ? -1.442 10.587 5.275 1.00 94.88 112 VAL A CA 1
ATOM 846 C C . VAL A 1 112 ? -0.150 9.963 5.758 1.00 94.88 112 VAL A C 1
ATOM 848 O O . VAL A 1 112 ? 0.514 10.465 6.671 1.00 94.88 112 VAL A O 1
ATOM 851 N N . ARG A 1 113 ? 0.266 8.894 5.080 1.00 94.25 113 ARG A N 1
ATOM 852 C CA . ARG A 1 113 ? 1.494 8.166 5.394 1.00 94.25 113 ARG A CA 1
ATOM 853 C C . ARG A 1 113 ? 2.412 8.089 4.195 1.00 94.25 113 ARG A C 1
ATOM 855 O O . ARG A 1 113 ? 1.983 7.828 3.077 1.00 94.25 113 ARG A O 1
ATOM 862 N N . HIS A 1 114 ? 3.700 8.290 4.452 1.00 94.94 114 HIS A N 1
ATOM 863 C CA . HIS A 1 114 ? 4.742 8.246 3.438 1.00 94.94 114 HIS A CA 1
ATOM 864 C C . HIS A 1 114 ? 5.757 7.162 3.764 1.00 94.94 114 HIS A C 1
ATOM 866 O O . HIS A 1 114 ? 6.246 7.066 4.892 1.00 94.94 114 HIS A O 1
ATOM 872 N N . TYR A 1 115 ? 6.124 6.403 2.742 1.00 93.38 115 TYR A N 1
ATOM 873 C CA . TYR A 1 115 ? 7.085 5.321 2.837 1.00 93.38 115 TYR A CA 1
ATOM 874 C C . TYR A 1 115 ? 8.193 5.526 1.824 1.00 93.38 115 TYR A C 1
ATOM 876 O O . TYR A 1 115 ? 7.936 5.736 0.639 1.00 93.38 115 TYR A O 1
ATOM 884 N N . GLN A 1 116 ? 9.435 5.409 2.285 1.00 93.06 116 GLN A N 1
ATOM 885 C CA . GLN A 1 116 ? 10.573 5.292 1.391 1.00 93.06 116 GLN A CA 1
ATOM 886 C C . GLN A 1 116 ? 10.720 3.829 0.972 1.00 93.06 116 GLN A C 1
ATOM 888 O O . GLN A 1 116 ? 10.865 2.944 1.816 1.00 93.06 116 GLN A O 1
ATOM 893 N N . LEU A 1 117 ? 10.687 3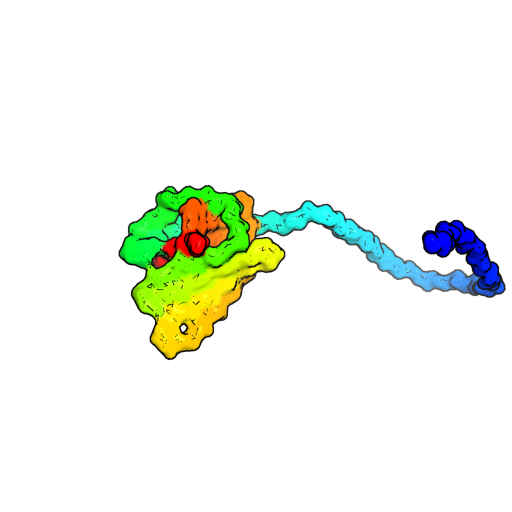.590 -0.332 1.00 89.88 117 LEU A N 1
ATOM 894 C CA . LEU A 1 117 ? 10.721 2.266 -0.926 1.00 89.88 117 LEU A CA 1
ATOM 895 C C . LEU A 1 117 ? 12.114 1.887 -1.434 1.00 89.88 117 LEU A C 1
ATOM 897 O O . LE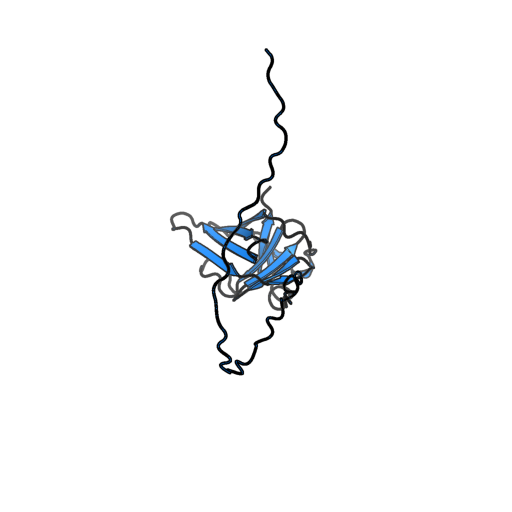U A 1 117 ? 12.925 2.721 -1.839 1.00 89.88 117 LEU A O 1
ATOM 901 N N . SER A 1 118 ? 12.347 0.582 -1.447 1.00 87.38 118 SER A N 1
ATOM 902 C CA . SER A 1 118 ? 13.357 -0.128 -2.224 1.00 87.38 118 SER A CA 1
ATOM 903 C C . SER A 1 118 ? 12.632 -1.126 -3.122 1.00 87.38 118 SER A C 1
ATOM 905 O O . SER A 1 118 ? 11.865 -1.939 -2.610 1.00 87.38 118 SER A O 1
ATOM 907 N N . CYS A 1 119 ? 12.867 -1.072 -4.433 1.00 81.81 119 CYS A N 1
ATOM 908 C CA . CYS A 1 119 ? 12.137 -1.862 -5.432 1.00 81.81 119 CYS A CA 1
ATOM 909 C C . CYS A 1 119 ? 13.055 -2.865 -6.146 1.00 81.8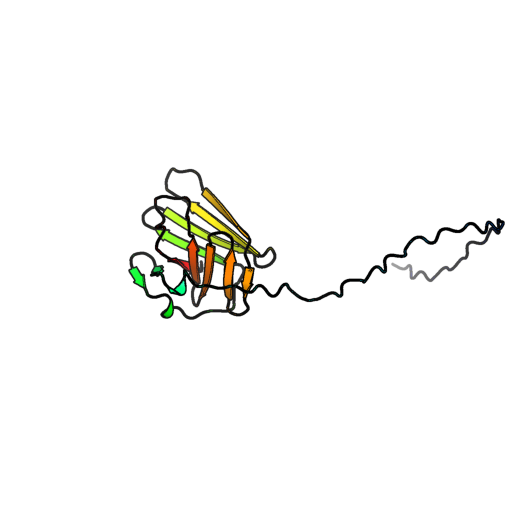1 119 CYS A C 1
ATOM 911 O O . CYS A 1 119 ? 14.233 -2.577 -6.340 1.00 81.81 119 CYS A O 1
ATOM 913 N N . ASP A 1 120 ? 12.530 -4.006 -6.584 1.00 77.31 120 ASP A N 1
ATOM 914 C CA . ASP A 1 120 ? 13.234 -4.937 -7.470 1.00 77.31 120 ASP A CA 1
ATOM 915 C C . ASP A 1 120 ? 12.692 -4.899 -8.914 1.00 77.31 120 ASP A C 1
ATOM 917 O O . ASP A 1 120 ? 11.744 -4.184 -9.240 1.00 77.31 120 ASP A O 1
ATOM 921 N N . GLU A 1 121 ? 13.316 -5.677 -9.798 1.00 71.44 121 GLU A N 1
ATOM 922 C CA . GLU A 1 121 ? 12.951 -5.772 -11.219 1.00 71.44 121 GLU A CA 1
ATOM 923 C C . GLU A 1 121 ? 11.634 -6.524 -11.497 1.00 71.44 121 GLU A C 1
ATOM 925 O O . GLU A 1 121 ? 11.144 -6.510 -12.623 1.00 71.44 121 GLU A O 1
ATOM 930 N N . ASN A 1 122 ? 11.043 -7.165 -10.486 1.00 76.25 122 ASN A N 1
ATOM 931 C CA . ASN A 1 122 ? 9.810 -7.949 -10.589 1.00 76.25 122 ASN A CA 1
ATOM 932 C C . ASN A 1 122 ? 8.581 -7.186 -10.066 1.00 76.25 122 ASN A C 1
ATOM 934 O O . ASN A 1 122 ? 7.555 -7.807 -9.784 1.00 76.25 122 ASN A O 1
ATOM 938 N N . GLY A 1 123 ? 8.685 -5.863 -9.891 1.00 78.56 123 GLY A N 1
ATOM 939 C CA . GLY A 1 123 ? 7.595 -5.029 -9.373 1.00 78.56 123 GLY A CA 1
ATOM 940 C C . GLY A 1 123 ? 7.360 -5.193 -7.869 1.00 78.56 123 GLY A C 1
ATOM 941 O O . GLY A 1 123 ? 6.317 -4.784 -7.356 1.00 78.56 123 GLY A O 1
ATOM 942 N N . ARG A 1 124 ? 8.309 -5.803 -7.150 1.00 87.88 124 ARG A N 1
ATOM 943 C CA . ARG A 1 124 ? 8.269 -5.968 -5.695 1.00 87.88 124 ARG A CA 1
ATOM 944 C C . ARG A 1 124 ? 8.941 -4.789 -5.025 1.00 87.88 124 ARG A C 1
ATOM 946 O O . ARG A 1 124 ? 9.966 -4.305 -5.498 1.00 87.88 124 ARG A O 1
ATOM 953 N N . PHE A 1 125 ? 8.407 -4.361 -3.894 1.00 88.56 125 PHE A N 1
ATOM 954 C CA . PHE A 1 125 ? 8.984 -3.278 -3.119 1.00 88.56 125 PHE A CA 1
ATOM 955 C C . PHE A 1 125 ? 8.823 -3.499 -1.620 1.00 88.56 125 PHE A C 1
ATOM 957 O O . PH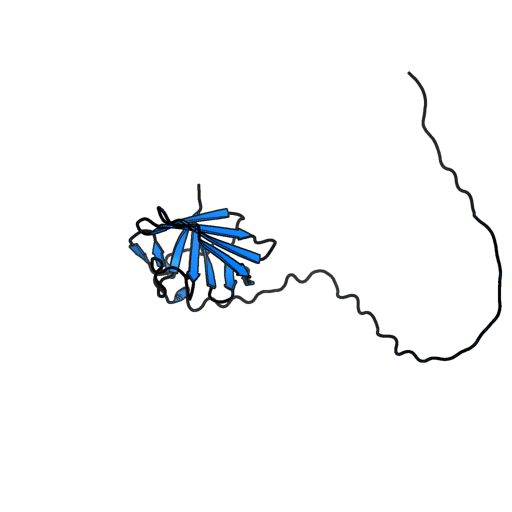E A 1 125 ? 7.950 -4.226 -1.147 1.00 88.56 125 PHE A O 1
ATOM 964 N N . SER A 1 126 ? 9.706 -2.860 -0.866 1.00 91.38 126 SER A N 1
ATOM 965 C CA . SER A 1 126 ? 9.693 -2.870 0.592 1.00 91.38 126 SER A CA 1
ATOM 966 C C . SER A 1 126 ? 10.216 -1.550 1.140 1.00 91.38 126 SER A C 1
ATOM 968 O O . SER A 1 126 ? 11.082 -0.925 0.525 1.00 91.38 126 SER A O 1
ATOM 970 N N . GLY A 1 127 ? 9.744 -1.164 2.315 1.00 90.62 127 GLY A N 1
ATOM 971 C CA . GLY A 1 127 ? 10.204 -0.013 3.084 1.00 90.62 127 GLY A CA 1
ATOM 972 C C . GLY A 1 127 ? 10.143 -0.309 4.580 1.00 90.62 127 GLY A C 1
ATOM 973 O O . GLY A 1 127 ? 9.932 -1.450 4.992 1.00 90.62 127 GLY A O 1
ATOM 974 N N . ASP A 1 128 ? 10.325 0.716 5.410 1.00 90.44 128 ASP A N 1
ATOM 975 C CA . ASP A 1 128 ? 10.163 0.556 6.857 1.00 90.44 128 ASP A CA 1
ATOM 976 C C . ASP A 1 128 ? 8.697 0.246 7.197 1.00 90.44 128 ASP A C 1
ATOM 978 O O . ASP A 1 128 ? 7.815 1.085 7.016 1.00 90.44 128 ASP A O 1
ATOM 982 N N . GLY A 1 129 ? 8.437 -0.987 7.640 1.00 90.50 129 GLY A N 1
ATOM 983 C CA . GLY A 1 129 ? 7.100 -1.455 8.004 1.00 90.50 129 GLY A CA 1
ATOM 984 C C . GLY A 1 129 ? 6.133 -1.659 6.834 1.00 90.50 129 GLY A C 1
ATOM 985 O O . GLY A 1 129 ? 4.941 -1.800 7.094 1.00 90.50 129 GLY A O 1
ATOM 986 N N . VAL A 1 130 ? 6.611 -1.691 5.585 1.00 91.94 130 VAL A N 1
ATOM 987 C CA . VAL A 1 130 ? 5.765 -1.901 4.399 1.00 91.94 130 VAL A CA 1
ATOM 988 C C . VAL A 1 130 ? 6.398 -2.891 3.420 1.00 91.94 130 VAL A C 1
ATOM 990 O O . VAL A 1 130 ? 7.592 -2.818 3.125 1.00 91.94 130 VAL A O 1
ATOM 993 N N . GLU A 1 131 ? 5.595 -3.808 2.891 1.00 93.12 131 GLU A N 1
ATOM 994 C CA . GLU A 1 131 ? 5.944 -4.697 1.777 1.00 93.12 131 GLU A CA 1
ATOM 995 C C . GLU A 1 131 ? 4.835 -4.626 0.727 1.00 93.12 131 GLU A C 1
ATOM 997 O O . GLU A 1 131 ? 3.659 -4.543 1.071 1.00 93.12 131 GLU A O 1
ATOM 1002 N N . GLY A 1 132 ? 5.171 -4.705 -0.556 1.00 92.44 132 GLY A N 1
ATOM 1003 C CA . GLY A 1 132 ? 4.147 -4.740 -1.589 1.00 92.44 132 GLY A CA 1
ATOM 1004 C C . GLY A 1 132 ? 4.640 -5.232 -2.937 1.00 92.44 132 GLY A C 1
ATOM 1005 O O . GLY A 1 132 ? 5.837 -5.361 -3.185 1.00 92.44 132 GLY A O 1
ATOM 1006 N N . MET A 1 133 ? 3.701 -5.566 -3.809 1.00 91.38 133 MET A N 1
ATOM 1007 C CA . MET A 1 133 ? 3.977 -6.128 -5.125 1.00 91.38 133 MET A CA 1
ATOM 1008 C C . MET A 1 133 ? 2.944 -5.619 -6.120 1.00 91.38 133 MET A C 1
ATOM 1010 O O . MET A 1 133 ? 1.742 -5.752 -5.889 1.00 91.38 133 MET A O 1
ATOM 1014 N N . ALA A 1 134 ? 3.411 -5.063 -7.234 1.00 90.00 134 ALA A N 1
ATOM 1015 C CA . ALA A 1 134 ? 2.549 -4.779 -8.369 1.00 90.00 134 ALA A CA 1
ATOM 1016 C C . ALA A 1 134 ? 2.085 -6.092 -9.011 1.00 90.00 134 ALA A C 1
ATOM 1018 O O . ALA A 1 134 ? 2.866 -7.030 -9.209 1.00 90.00 134 ALA A O 1
ATOM 1019 N N . VAL A 1 135 ? 0.794 -6.164 -9.311 1.00 90.69 135 VAL A N 1
ATOM 1020 C CA . VAL A 1 135 ? 0.141 -7.351 -9.864 1.00 90.69 135 VAL A CA 1
ATOM 1021 C C . VAL A 1 135 ? -0.805 -6.953 -10.989 1.00 90.69 135 VAL A C 1
ATOM 1023 O O . VAL A 1 135 ? -1.125 -5.777 -11.172 1.00 90.69 135 VAL A O 1
ATOM 1026 N N . ASP A 1 136 ? -1.267 -7.930 -11.761 1.00 89.06 136 ASP A N 1
ATOM 1027 C CA . ASP A 1 136 ? -2.301 -7.686 -12.764 1.00 89.06 136 ASP A CA 1
ATOM 1028 C C . ASP A 1 136 ? -3.544 -7.051 -12.117 1.00 89.06 136 ASP A C 1
ATOM 1030 O O . ASP A 1 136 ? -4.174 -7.631 -11.235 1.00 89.06 136 ASP A O 1
ATOM 1034 N N . GLY A 1 137 ? -3.896 -5.847 -12.575 1.00 88.69 137 GLY A N 1
ATOM 1035 C CA . GLY A 1 137 ? -5.085 -5.118 -12.127 1.00 88.69 137 GLY A CA 1
ATOM 1036 C C . GLY A 1 137 ? -4.909 -4.260 -10.871 1.00 88.69 137 GLY A C 1
ATOM 1037 O O . GLY A 1 137 ? -5.843 -3.538 -10.529 1.00 88.69 137 GLY A O 1
ATOM 1038 N N . GLY A 1 138 ? -3.745 -4.270 -10.212 1.00 92.19 138 GLY A N 1
ATOM 1039 C CA . GLY A 1 138 ? -3.596 -3.504 -8.978 1.00 92.19 138 GLY A CA 1
ATOM 1040 C C . GLY A 1 138 ? -2.277 -3.674 -8.234 1.00 92.19 138 GLY A C 1
ATOM 1041 O O . GLY A 1 138 ? -1.220 -3.935 -8.813 1.00 92.19 138 GLY A O 1
ATOM 1042 N N . LEU A 1 139 ? -2.363 -3.500 -6.921 1.00 92.62 139 LEU A N 1
ATOM 1043 C CA . LEU A 1 139 ? -1.246 -3.484 -5.993 1.00 92.62 139 LEU A CA 1
ATOM 1044 C C . LEU A 1 139 ? -1.580 -4.338 -4.771 1.00 92.62 139 LEU A C 1
ATOM 1046 O O . LEU A 1 139 ? -2.604 -4.129 -4.130 1.00 92.62 139 LEU A O 1
ATOM 1050 N N . LEU A 1 140 ? -0.696 -5.264 -4.416 1.00 94.00 140 LEU A N 1
ATOM 1051 C CA . LEU A 1 140 ? -0.724 -5.904 -3.106 1.00 94.00 140 LEU A CA 1
ATOM 1052 C C . LEU A 1 140 ? 0.129 -5.093 -2.142 1.00 94.00 140 LEU A C 1
ATOM 1054 O O . LEU A 1 140 ? 1.289 -4.813 -2.452 1.00 94.00 140 LEU A O 1
ATOM 1058 N N . LEU A 1 141 ? -0.417 -4.752 -0.979 1.00 94.19 141 LEU A N 1
ATOM 1059 C CA . LEU A 1 141 ? 0.288 -3.991 0.045 1.00 94.19 141 LEU A CA 1
ATOM 1060 C C . LEU A 1 141 ? 0.041 -4.599 1.423 1.00 94.19 141 LEU A C 1
ATOM 1062 O O . LEU A 1 141 ? -1.089 -4.899 1.793 1.00 94.19 141 LEU A O 1
ATOM 1066 N N . TYR A 1 142 ? 1.110 -4.754 2.184 1.00 94.00 142 TYR A N 1
ATOM 1067 C CA . TYR A 1 142 ? 1.086 -5.104 3.591 1.00 94.00 142 TYR A CA 1
ATOM 1068 C C . TYR A 1 142 ? 1.786 -4.001 4.382 1.00 94.00 142 TYR A C 1
ATOM 1070 O O . TYR A 1 142 ? 2.917 -3.625 4.064 1.00 94.00 142 TYR A O 1
ATOM 1078 N N . GLU A 1 143 ? 1.126 -3.522 5.431 1.00 92.75 143 GLU A N 1
ATOM 1079 C CA . GLU A 1 143 ? 1.659 -2.552 6.383 1.00 92.75 143 GLU A CA 1
ATOM 1080 C C . GLU A 1 143 ? 1.708 -3.209 7.764 1.00 92.75 143 GLU A C 1
ATOM 1082 O O . GLU A 1 143 ? 0.681 -3.572 8.320 1.00 92.75 143 GLU A O 1
ATOM 1087 N N . ALA A 1 144 ? 2.897 -3.327 8.358 1.00 89.50 144 ALA A N 1
ATOM 1088 C CA . ALA A 1 144 ? 3.066 -3.973 9.667 1.00 89.50 144 ALA A CA 1
ATOM 1089 C C . ALA A 1 144 ? 2.402 -3.206 10.823 1.00 89.50 144 ALA A C 1
ATOM 1091 O O . ALA A 1 144 ? 2.255 -3.731 11.925 1.00 89.50 144 ALA A O 1
ATOM 1092 N N . LYS A 1 145 ? 2.109 -1.927 10.591 1.00 87.19 145 LYS A N 1
ATOM 1093 C CA . LYS A 1 145 ? 1.295 -1.064 11.442 1.00 87.19 145 LYS A CA 1
ATOM 1094 C C . LYS A 1 145 ? 0.602 -0.113 10.502 1.00 87.19 145 LYS A C 1
ATOM 1096 O O . LYS A 1 145 ? 1.297 0.733 9.942 1.00 87.19 145 LYS A O 1
ATOM 1101 N N . ALA A 1 146 ? -0.704 -0.230 10.331 1.00 82.44 146 ALA A N 1
ATOM 1102 C CA . ALA A 1 146 ? -1.447 0.632 9.417 1.00 82.44 146 ALA A CA 1
ATOM 1103 C C . ALA A 1 146 ? -1.704 2.038 9.998 1.00 82.44 146 ALA A C 1
ATOM 1105 O O . ALA A 1 146 ? -1.796 3.017 9.251 1.00 82.44 146 ALA A O 1
ATOM 1106 N N . GLY A 1 147 ? -1.647 2.154 11.332 1.00 78.44 147 GLY A N 1
ATOM 1107 C CA . GLY A 1 147 ? -1.858 3.412 12.059 1.00 78.44 147 GLY A CA 1
ATOM 1108 C C . GLY A 1 147 ? -3.333 3.778 12.220 1.00 78.44 147 GLY A C 1
ATOM 1109 O O . GLY A 1 147 ? -3.624 4.879 12.669 1.00 78.44 147 GLY A O 1
ATOM 1110 N N . ASP A 1 148 ? -4.218 2.846 11.875 1.00 79.38 148 ASP A N 1
ATOM 1111 C CA . ASP A 1 148 ? -5.660 2.996 11.788 1.00 79.38 148 ASP A CA 1
ATOM 1112 C C . ASP A 1 148 ? -6.303 1.684 12.263 1.00 79.38 148 ASP A C 1
ATOM 1114 O O . ASP A 1 148 ? -5.932 0.611 11.781 1.00 79.38 148 ASP A O 1
ATOM 1118 N N . ASP A 1 149 ? -7.222 1.765 13.228 1.00 78.81 149 ASP A N 1
ATOM 1119 C CA . ASP A 1 149 ? -7.853 0.590 13.846 1.00 78.81 149 ASP A CA 1
ATOM 1120 C C . ASP A 1 149 ? -8.815 -0.140 12.884 1.00 78.81 149 ASP A C 1
ATOM 1122 O O . ASP A 1 149 ? -9.169 -1.300 13.119 1.00 78.81 149 ASP A O 1
ATOM 1126 N N . SER A 1 150 ? -9.235 0.516 11.799 1.00 75.38 150 SER A N 1
ATOM 1127 C CA . SER A 1 150 ? -10.084 -0.046 10.745 1.00 75.38 150 SER A CA 1
ATOM 1128 C C . SER A 1 150 ? -9.291 -0.901 9.751 1.00 75.38 150 SER A C 1
ATOM 1130 O O . SER A 1 150 ? -9.885 -1.669 8.989 1.00 75.38 150 SER A O 1
ATOM 1132 N N . ILE A 1 151 ? -7.955 -0.821 9.769 1.00 82.19 151 ILE A N 1
ATOM 1133 C CA . ILE A 1 151 ? -7.076 -1.591 8.887 1.00 82.19 151 ILE A CA 1
ATOM 1134 C C . ILE A 1 151 ? -6.485 -2.788 9.655 1.00 82.19 151 ILE A C 1
ATOM 1136 O O . ILE A 1 151 ? -5.769 -2.601 10.638 1.00 82.19 151 ILE A O 1
ATOM 1140 N N . PRO A 1 152 ? -6.733 -4.038 9.224 1.00 79.38 152 PRO A N 1
ATOM 1141 C CA . PRO A 1 152 ? -6.218 -5.211 9.926 1.00 79.38 152 PRO A CA 1
ATOM 1142 C C . PRO A 1 152 ? -4.686 -5.333 9.848 1.00 79.38 152 PRO A C 1
ATOM 1144 O O . PRO A 1 152 ? -4.130 -5.420 8.757 1.00 79.38 152 PRO A O 1
ATOM 1147 N N . ASP A 1 153 ? -4.017 -5.453 11.000 1.00 76.44 153 ASP A N 1
ATOM 1148 C CA . ASP A 1 153 ? -2.548 -5.585 11.090 1.00 76.44 153 ASP A CA 1
ATOM 1149 C C . ASP A 1 153 ? -1.993 -6.915 10.520 1.00 76.44 153 ASP A C 1
ATOM 1151 O O . ASP A 1 153 ? -0.817 -7.002 10.174 1.00 76.44 153 ASP A O 1
ATOM 1155 N N . ASP A 1 154 ? -2.824 -7.960 10.408 1.00 82.19 154 ASP A N 1
ATOM 1156 C CA . ASP A 1 154 ? -2.419 -9.319 9.998 1.00 82.19 154 ASP A CA 1
ATOM 1157 C C . ASP A 1 154 ? -2.906 -9.698 8.580 1.00 82.19 154 ASP A C 1
ATOM 1159 O O . ASP A 1 154 ? -3.047 -10.883 8.254 1.00 82.19 154 ASP A O 1
ATOM 1163 N N . LEU A 1 155 ? -3.204 -8.713 7.726 1.00 84.19 155 LEU A N 1
ATOM 1164 C CA . LEU A 1 155 ? -3.658 -8.938 6.349 1.00 84.19 155 LEU A CA 1
ATOM 1165 C C . LEU A 1 155 ? -2.902 -8.059 5.354 1.00 84.19 155 LEU A C 1
ATOM 1167 O O . LEU A 1 155 ? -2.518 -6.930 5.644 1.00 84.19 155 LEU A O 1
ATOM 1171 N N . ALA A 1 156 ? -2.716 -8.586 4.148 1.00 93.31 156 ALA A N 1
ATOM 1172 C CA . ALA A 1 156 ? -2.383 -7.769 2.993 1.00 93.31 156 ALA A CA 1
ATOM 1173 C C . ALA A 1 156 ? -3.676 -7.250 2.358 1.00 93.31 156 ALA A C 1
ATOM 1175 O O . ALA A 1 156 ? -4.697 -7.929 2.402 1.00 93.31 156 ALA A O 1
ATOM 1176 N N . LEU A 1 157 ? -3.638 -6.084 1.731 1.00 94.81 157 LEU A N 1
ATOM 1177 C CA . LEU A 1 157 ? -4.764 -5.518 0.997 1.00 94.81 157 LEU A CA 1
ATOM 1178 C C . LEU A 1 157 ? -4.459 -5.516 -0.500 1.00 94.81 157 LEU A C 1
ATOM 1180 O O . LEU A 1 157 ? -3.331 -5.221 -0.911 1.00 94.81 157 LEU A O 1
ATOM 1184 N N . PHE A 1 158 ? -5.467 -5.826 -1.310 1.00 95.00 158 PHE A N 1
ATOM 1185 C CA . PHE A 1 158 ? -5.443 -5.570 -2.742 1.00 95.00 158 PHE A CA 1
ATOM 1186 C C . PHE A 1 158 ? -6.050 -4.196 -3.024 1.00 95.00 158 PHE A C 1
ATOM 1188 O O . PHE A 1 158 ? -7.226 -3.959 -2.763 1.00 95.00 158 PHE A O 1
ATOM 1195 N N . TYR A 1 159 ? -5.239 -3.305 -3.582 1.00 94.44 159 TYR A N 1
ATOM 1196 C CA . TYR A 1 159 ? -5.683 -2.023 -4.100 1.00 94.44 159 TYR A CA 1
ATOM 1197 C C . TYR A 1 159 ? -5.888 -2.151 -5.602 1.00 94.44 159 TYR A C 1
ATOM 1199 O O . TYR A 1 159 ? -4.951 -2.455 -6.350 1.00 94.44 159 TYR A O 1
ATOM 1207 N N . SER A 1 160 ? -7.111 -1.904 -6.051 1.00 93.25 160 SER A N 1
ATOM 1208 C CA . SER A 1 160 ? -7.434 -1.908 -7.471 1.00 93.25 160 SER A CA 1
ATOM 1209 C C . SER A 1 160 ? -6.844 -0.675 -8.145 1.00 93.25 160 SER A C 1
ATOM 1211 O O . SER A 1 160 ? -6.769 0.396 -7.546 1.00 93.25 160 SER A O 1
ATOM 1213 N N . LYS A 1 161 ? -6.377 -0.816 -9.385 1.00 89.62 161 LYS A N 1
ATOM 1214 C CA . LYS A 1 161 ? -5.930 0.338 -10.168 1.00 89.62 161 LYS A CA 1
ATOM 1215 C C . LYS A 1 161 ? -7.142 1.181 -10.558 1.00 89.62 161 LYS A C 1
ATOM 1217 O O . LYS A 1 161 ? -8.047 0.653 -11.206 1.00 89.62 161 LYS A O 1
ATOM 1222 N N . ASP A 1 162 ? -7.121 2.472 -10.235 1.00 73.88 162 ASP A N 1
ATOM 1223 C CA . ASP A 1 162 ? -8.195 3.380 -10.636 1.00 73.88 162 ASP A CA 1
ATOM 1224 C C . ASP A 1 162 ? -8.287 3.430 -12.174 1.00 73.88 162 ASP A C 1
ATOM 1226 O O . ASP A 1 162 ? -7.272 3.532 -12.878 1.00 73.88 162 ASP A O 1
ATOM 1230 N N . HIS A 1 163 ? -9.509 3.292 -12.698 1.00 51.59 163 HIS A N 1
ATOM 1231 C CA . HIS A 1 163 ? -9.816 3.325 -14.133 1.00 51.59 163 HIS A CA 1
ATOM 1232 C C . HIS A 1 163 ? -9.962 4.746 -14.680 1.00 51.59 163 HIS A C 1
ATOM 1234 O O . HIS A 1 163 ? -10.656 5.568 -14.042 1.00 51.59 163 HIS A O 1
#

Organism: NCBI:txid2083153

Secondary structure (DSSP, 8-state):
-----------------------------------PPS-----------SGGGSPEEETTEEE-GGGSPB-----S-EEEEEETTEEEEEEEETTTTEEEEEEEETTSPPEEEEEEEEE-TTSEEEETTEEEEEETTEEEEEES--SSTTS-TT-EEEEEEP-

Radius of gyration: 28.3 Å; chains: 1; bounding box: 77×61×60 Å